Protein AF-A0A847YUR2-F1 (afdb_monomer_lite)

Sequence (105 aa):
MDIFVFLWPETLKERINFYLFGRPVIFRCNEFRVGSEIVECIDTTKDSCVAFPIWRVSQIVWPNGFREYLSGAINELKISQDDDDDGEDSVMRFPPESSNVLLYR

Foldseek 3Di:
DKKKWWFDDDDPVQVVCCVPPVDTDIDIAPDWDDDPFWIWGAHPVVRDIDIDGLNGTFKMADPVCPVVCVVVSVVVVVVVVPPPDDDDDPPDDDDDDPDSMDGGD

Secondary structure (DSSP, 8-state):
--EEEEE---SHHHHHHHHHH---EEEEESEEEE-SSEEEEEETTTTEEEEEEGGGEEEEE-HHHHHHHHHHHHHHHHHHHH--S-------PPPPS--SEEE--

pLDDT: mean 70.25, std 20.18, range [33.22, 93.62]

Structure (mmCIF, N/CA/C/O backbone):
data_AF-A0A847YUR2-F1
#
_entry.id   AF-A0A847YUR2-F1
#
loop_
_atom_site.group_PDB
_atom_site.id
_atom_site.type_symbol
_atom_site.label_atom_id
_atom_site.label_alt_id
_atom_site.label_comp_id
_atom_site.label_asym_id
_atom_site.label_entity_id
_atom_site.label_seq_id
_atom_site.pdbx_PDB_ins_code
_atom_site.Cartn_x
_atom_site.Cartn_y
_atom_site.Cartn_z
_atom_site.occupancy
_atom_site.B_iso_or_equiv
_atom_site.auth_seq_id
_atom_site.auth_comp_id
_atom_site.auth_asym_id
_atom_site.auth_atom_id
_atom_site.pdbx_PDB_model_num
ATOM 1 N N . MET A 1 1 ? -4.799 -4.056 15.660 1.00 67.00 1 MET A N 1
ATOM 2 C CA . MET A 1 1 ? -3.885 -5.016 14.996 1.00 67.00 1 MET A CA 1
ATOM 3 C C . MET A 1 1 ? -3.013 -4.226 14.028 1.00 67.00 1 MET A C 1
ATOM 5 O O . MET A 1 1 ? -3.420 -3.126 13.697 1.00 67.00 1 MET A O 1
ATOM 9 N N . ASP A 1 2 ? -1.832 -4.702 13.636 1.00 80.94 2 ASP A N 1
ATOM 10 C CA . ASP A 1 2 ? -0.960 -3.993 12.683 1.00 80.94 2 ASP A CA 1
ATOM 11 C C . ASP A 1 2 ? -0.885 -4.758 11.367 1.00 80.94 2 ASP A C 1
ATOM 13 O O . ASP A 1 2 ? -0.208 -5.775 11.279 1.00 80.94 2 ASP A O 1
ATOM 17 N N . ILE A 1 3 ? -1.608 -4.285 10.362 1.00 85.81 3 ILE A N 1
ATOM 18 C CA . ILE A 1 3 ? -1.649 -4.865 9.022 1.00 85.81 3 ILE A CA 1
ATOM 19 C C . ILE A 1 3 ? -0.759 -4.017 8.119 1.00 85.81 3 ILE A C 1
ATOM 21 O O . ILE A 1 3 ? -0.826 -2.786 8.148 1.00 85.81 3 ILE A O 1
ATOM 25 N N . PHE A 1 4 ? 0.082 -4.674 7.329 1.00 87.75 4 PHE A N 1
ATOM 26 C CA . PHE A 1 4 ? 1.017 -4.030 6.418 1.00 87.75 4 PHE A CA 1
ATOM 27 C C . PHE A 1 4 ? 0.595 -4.294 4.977 1.00 87.75 4 PHE A C 1
ATOM 29 O O . PHE A 1 4 ? 0.565 -5.437 4.534 1.00 87.75 4 PHE A O 1
ATOM 36 N N . VAL A 1 5 ? 0.278 -3.233 4.246 1.00 89.50 5 VAL A N 1
ATOM 37 C CA . VAL A 1 5 ? -0.052 -3.264 2.823 1.00 89.50 5 VAL A CA 1
ATOM 38 C C . VAL A 1 5 ? 1.191 -2.857 2.041 1.00 89.50 5 VAL A C 1
ATOM 40 O O . VAL A 1 5 ? 1.688 -1.739 2.177 1.00 89.50 5 VAL A O 1
ATOM 43 N N . PHE A 1 6 ? 1.705 -3.777 1.240 1.00 89.25 6 PHE A N 1
ATOM 44 C CA . PHE A 1 6 ? 2.818 -3.564 0.331 1.00 89.25 6 PHE A CA 1
ATOM 45 C C . PHE A 1 6 ? 2.285 -3.144 -1.032 1.00 89.25 6 PHE A C 1
ATOM 47 O O . PHE A 1 6 ? 1.346 -3.741 -1.563 1.00 89.25 6 PHE A O 1
ATOM 54 N N . LEU A 1 7 ? 2.892 -2.104 -1.593 1.00 89.75 7 LEU A N 1
ATOM 55 C CA . LEU A 1 7 ? 2.500 -1.529 -2.868 1.00 89.75 7 LEU A CA 1
ATOM 56 C C . LEU A 1 7 ? 3.654 -1.600 -3.864 1.00 89.75 7 LEU A C 1
ATOM 58 O O . LEU A 1 7 ? 4.818 -1.356 -3.519 1.00 89.75 7 LEU A O 1
ATOM 62 N N . TRP A 1 8 ? 3.304 -1.847 -5.123 1.00 85.94 8 TRP A N 1
ATOM 63 C CA . TRP A 1 8 ? 4.194 -1.621 -6.248 1.00 85.94 8 TRP A CA 1
ATOM 64 C C . TRP A 1 8 ? 4.552 -0.128 -6.357 1.00 85.94 8 TRP A C 1
ATOM 66 O O . TRP A 1 8 ? 3.709 0.745 -6.100 1.00 85.94 8 TRP A O 1
ATOM 76 N N . PRO A 1 9 ? 5.807 0.191 -6.722 1.00 86.25 9 PRO A N 1
ATOM 77 C CA . PRO A 1 9 ? 6.265 1.564 -6.830 1.00 86.25 9 PRO A CA 1
ATOM 78 C C . PRO A 1 9 ? 5.597 2.262 -8.021 1.00 86.25 9 PRO A C 1
ATOM 80 O O . PRO A 1 9 ? 5.699 1.819 -9.165 1.00 86.25 9 PRO A O 1
ATOM 83 N N . GLU A 1 10 ? 4.952 3.396 -7.770 1.00 87.44 10 GLU A N 1
ATOM 84 C CA . GLU A 1 10 ? 4.246 4.158 -8.800 1.00 87.44 10 GLU A CA 1
ATOM 85 C C . GLU A 1 10 ? 5.120 5.314 -9.289 1.00 87.44 10 GLU A C 1
ATOM 87 O O . GLU A 1 10 ? 5.365 5.464 -10.489 1.00 87.44 10 GLU A O 1
ATOM 92 N N . THR A 1 11 ? 5.664 6.082 -8.346 1.00 89.88 11 THR A N 1
ATOM 93 C CA . THR A 1 11 ? 6.479 7.265 -8.628 1.00 89.88 11 THR A CA 1
ATOM 94 C C . THR A 1 11 ? 7.923 6.905 -8.973 1.00 89.88 11 THR A C 1
ATOM 96 O O . THR A 1 11 ? 8.458 5.886 -8.536 1.00 89.88 11 THR A O 1
ATOM 99 N N . LEU A 1 12 ? 8.611 7.792 -9.701 1.00 87.69 12 LEU A N 1
ATOM 100 C CA . LEU A 1 12 ? 10.027 7.612 -10.044 1.00 87.69 12 LEU A CA 1
ATOM 101 C C . LEU A 1 12 ? 10.900 7.386 -8.799 1.00 87.69 12 LEU A C 1
ATOM 103 O O . LEU A 1 12 ? 11.777 6.529 -8.802 1.00 87.69 12 LEU A O 1
ATOM 107 N N . LYS A 1 13 ? 10.625 8.117 -7.712 1.00 88.62 13 LYS A N 1
ATOM 108 C CA . LYS A 1 13 ? 11.350 7.985 -6.443 1.00 88.62 13 LYS A CA 1
ATOM 109 C C . LYS A 1 13 ? 11.152 6.605 -5.814 1.00 88.62 13 LYS A C 1
ATOM 111 O O . LYS A 1 13 ? 12.116 6.008 -5.344 1.00 88.62 13 LYS A O 1
ATOM 116 N N . GLU A 1 14 ? 9.920 6.104 -5.800 1.00 87.00 14 GLU A N 1
ATOM 117 C CA . GLU A 1 14 ? 9.616 4.766 -5.286 1.00 87.00 14 GLU A CA 1
ATOM 118 C C . GLU A 1 14 ? 10.288 3.691 -6.139 1.00 87.00 14 GLU A C 1
ATOM 120 O O . GLU A 1 14 ? 10.885 2.775 -5.586 1.00 87.00 14 GLU A O 1
ATOM 125 N N . ARG A 1 15 ? 10.271 3.840 -7.469 1.00 84.25 15 ARG A N 1
ATOM 126 C CA . ARG A 1 15 ? 10.927 2.900 -8.389 1.00 84.25 15 ARG A CA 1
ATOM 127 C C . ARG A 1 15 ? 12.432 2.861 -8.159 1.00 84.25 15 ARG A C 1
ATOM 129 O O . ARG A 1 15 ? 12.987 1.783 -8.007 1.00 84.25 15 ARG A O 1
ATOM 136 N N . ILE A 1 16 ? 13.083 4.023 -8.067 1.00 84.38 16 ILE A N 1
ATOM 137 C CA . ILE A 1 16 ? 14.520 4.113 -7.766 1.00 84.38 16 ILE A CA 1
ATOM 138 C C . ILE A 1 16 ? 14.833 3.418 -6.436 1.00 84.38 16 ILE A C 1
ATOM 140 O O . ILE A 1 16 ? 15.755 2.610 -6.369 1.00 84.38 16 ILE A O 1
ATOM 144 N N . ASN A 1 17 ? 14.050 3.686 -5.387 1.00 80.69 17 ASN A N 1
ATOM 145 C CA . ASN A 1 17 ? 14.258 3.053 -4.084 1.00 80.69 17 ASN A CA 1
ATOM 146 C C . ASN A 1 17 ? 14.041 1.536 -4.121 1.00 80.69 17 ASN A C 1
ATOM 148 O O . ASN A 1 17 ? 14.764 0.798 -3.452 1.00 80.69 17 ASN A O 1
ATOM 152 N N . PHE A 1 18 ? 13.060 1.078 -4.894 1.00 82.50 18 PHE A N 1
ATOM 153 C CA . PHE A 1 18 ? 12.779 -0.336 -5.074 1.00 82.50 18 PHE A CA 1
ATOM 154 C C . PHE A 1 18 ? 13.928 -1.040 -5.804 1.00 82.50 18 PHE A C 1
ATOM 156 O O . PHE A 1 18 ? 14.451 -2.018 -5.285 1.00 82.50 18 PHE A O 1
ATOM 163 N N . TYR A 1 19 ? 14.391 -0.509 -6.938 1.00 79.50 19 TYR A N 1
ATOM 164 C CA . TYR A 1 19 ? 15.472 -1.125 -7.714 1.00 79.50 19 TYR A CA 1
ATOM 165 C C . TYR A 1 19 ? 16.831 -1.082 -7.011 1.00 79.50 19 TYR A C 1
ATOM 167 O O . TYR A 1 19 ? 17.584 -2.044 -7.091 1.00 79.50 19 TYR A O 1
ATOM 175 N N . LEU A 1 20 ? 17.159 0.015 -6.320 1.00 80.12 20 LEU A N 1
ATOM 176 C CA . LEU A 1 20 ? 18.468 0.156 -5.674 1.00 80.12 20 LEU A CA 1
ATOM 177 C C . LEU A 1 20 ? 18.557 -0.540 -4.314 1.00 80.12 20 LEU A C 1
ATOM 179 O O . LEU A 1 20 ? 19.647 -0.927 -3.903 1.00 80.12 20 LEU A O 1
ATOM 183 N N . PHE A 1 21 ? 17.444 -0.657 -3.586 1.00 82.25 21 PHE A N 1
ATOM 184 C CA . PHE A 1 21 ? 17.464 -1.119 -2.193 1.00 82.25 21 PHE A CA 1
ATOM 185 C C . PHE A 1 21 ? 16.486 -2.254 -1.894 1.00 82.25 21 PHE A C 1
ATOM 187 O O . PHE A 1 21 ? 16.380 -2.650 -0.733 1.00 82.25 21 PHE A O 1
ATOM 194 N N . GLY A 1 22 ? 15.732 -2.737 -2.885 1.00 75.06 22 GLY A N 1
ATOM 195 C CA . GLY A 1 22 ? 14.713 -3.765 -2.677 1.00 75.06 22 GLY A CA 1
ATOM 196 C C . GLY A 1 22 ? 13.577 -3.318 -1.759 1.00 75.06 22 GLY A C 1
ATOM 197 O O . GLY A 1 22 ? 12.968 -4.145 -1.087 1.00 75.06 22 GLY A O 1
ATOM 198 N N . ARG A 1 23 ? 13.336 -2.003 -1.632 1.00 75.44 23 ARG A N 1
ATOM 199 C CA . ARG A 1 23 ? 12.391 -1.451 -0.649 1.00 75.44 23 ARG A CA 1
ATOM 200 C C . ARG A 1 23 ? 11.018 -1.218 -1.278 1.00 75.44 23 ARG A C 1
ATOM 202 O O . ARG A 1 23 ? 10.871 -0.235 -2.009 1.00 75.44 23 ARG A O 1
ATOM 209 N N . PRO A 1 24 ? 10.009 -2.061 -0.993 1.00 79.25 24 PRO A N 1
ATOM 210 C CA . PRO A 1 24 ? 8.640 -1.790 -1.412 1.00 79.25 24 PRO A CA 1
ATOM 211 C C . PRO A 1 24 ? 8.069 -0.588 -0.654 1.00 79.25 24 PRO A C 1
ATOM 213 O O . PRO A 1 24 ? 8.567 -0.194 0.406 1.00 79.25 24 PRO A O 1
ATOM 216 N N . VAL A 1 25 ? 6.994 -0.013 -1.187 1.00 87.44 25 VAL A N 1
ATOM 217 C CA . VAL A 1 25 ? 6.215 0.987 -0.454 1.00 87.44 25 VAL A CA 1
ATOM 218 C C . VAL A 1 25 ? 5.337 0.243 0.544 1.00 87.44 25 VAL A C 1
ATOM 220 O O . VAL A 1 25 ? 4.602 -0.661 0.161 1.00 87.44 25 VAL A 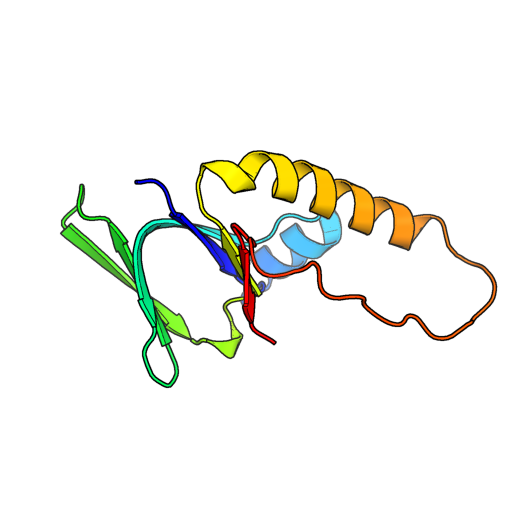O 1
ATOM 223 N N . ILE A 1 26 ? 5.435 0.602 1.823 1.00 89.56 26 ILE A N 1
ATOM 224 C CA . ILE A 1 26 ? 4.737 -0.088 2.912 1.00 89.56 26 ILE A CA 1
ATOM 225 C C . ILE A 1 26 ? 3.776 0.890 3.576 1.00 89.56 26 ILE A C 1
ATOM 227 O O . ILE A 1 26 ? 4.187 1.959 4.030 1.00 89.56 26 ILE A O 1
ATOM 231 N N . PHE A 1 27 ? 2.510 0.498 3.672 1.00 90.00 27 PHE A N 1
ATOM 232 C CA . PHE A 1 27 ? 1.476 1.211 4.406 1.00 90.00 27 PHE A CA 1
ATOM 233 C C . PHE A 1 27 ? 1.026 0.390 5.610 1.00 90.00 27 PHE A C 1
ATOM 235 O O . PHE A 1 27 ? 0.817 -0.812 5.496 1.00 90.00 27 PHE A O 1
ATOM 242 N N . ARG A 1 28 ? 0.880 1.026 6.775 1.00 89.88 28 ARG A N 1
ATOM 243 C CA . ARG A 1 28 ? 0.400 0.368 7.998 1.00 89.88 28 ARG A CA 1
ATOM 244 C C . ARG A 1 28 ? -1.024 0.825 8.291 1.00 89.88 28 ARG A C 1
ATOM 246 O O . ARG A 1 28 ? -1.261 2.027 8.362 1.00 89.88 28 ARG A O 1
ATOM 253 N N . CYS A 1 29 ? -1.928 -0.121 8.518 1.00 89.56 29 CYS A N 1
ATOM 254 C CA . CYS A 1 29 ? -3.285 0.130 9.004 1.00 89.56 29 CYS A CA 1
ATOM 255 C C . CYS A 1 29 ? -3.672 -0.841 10.115 1.00 89.56 29 CYS A C 1
ATOM 257 O O . CYS A 1 29 ? -2.979 -1.822 10.394 1.00 89.56 29 CYS A O 1
ATOM 259 N N . ASN A 1 30 ? -4.795 -0.547 10.765 1.00 90.00 30 ASN A N 1
ATOM 260 C CA . ASN A 1 30 ? -5.382 -1.427 11.761 1.00 90.00 30 ASN A CA 1
ATOM 261 C C . ASN A 1 30 ? -6.328 -2.454 11.155 1.00 90.00 30 ASN A C 1
ATOM 263 O O . ASN A 1 30 ? -6.409 -3.577 11.653 1.00 90.00 30 ASN A O 1
ATOM 267 N N . GLU A 1 31 ? -7.003 -2.053 10.083 1.00 88.19 31 GLU A N 1
ATOM 268 C CA . GLU A 1 31 ? -7.984 -2.840 9.354 1.00 88.19 31 GLU A CA 1
ATOM 269 C C . GLU A 1 31 ? -7.817 -2.598 7.853 1.00 88.19 31 GLU A C 1
ATOM 271 O O . GLU A 1 31 ? -7.321 -1.549 7.436 1.00 88.19 31 GLU A O 1
ATOM 276 N N . PHE A 1 32 ? -8.252 -3.558 7.039 1.00 87.94 32 PHE A N 1
ATOM 277 C CA . PHE A 1 32 ? -8.398 -3.350 5.605 1.00 87.94 32 PHE A CA 1
ATOM 278 C C . PHE A 1 32 ? -9.755 -3.845 5.117 1.00 87.94 32 PHE A C 1
ATOM 280 O O . PHE A 1 32 ? -10.352 -4.746 5.710 1.00 87.94 32 PHE A O 1
ATOM 287 N N . ARG A 1 33 ? -10.233 -3.263 4.020 1.00 85.56 33 ARG A N 1
ATOM 288 C CA . ARG A 1 33 ? -11.410 -3.732 3.287 1.00 85.56 33 ARG A CA 1
ATOM 289 C C . ARG A 1 33 ? -11.039 -3.912 1.830 1.00 85.56 33 ARG A C 1
ATOM 291 O O . ARG A 1 33 ? -10.331 -3.089 1.262 1.00 85.56 33 ARG A O 1
ATOM 298 N N . VAL A 1 34 ? -11.514 -4.994 1.232 1.00 85.62 34 VAL A N 1
ATOM 299 C CA . VAL A 1 34 ? -11.293 -5.280 -0.187 1.00 85.62 34 VAL A CA 1
ATOM 300 C C . VAL A 1 34 ? -12.592 -4.985 -0.919 1.00 85.62 34 VAL A C 1
ATOM 302 O O . VAL A 1 34 ? -13.605 -5.640 -0.681 1.00 85.62 34 VAL A O 1
ATOM 305 N N . GLY A 1 35 ? -12.566 -3.956 -1.760 1.00 78.00 35 GLY A N 1
ATOM 306 C CA . GLY A 1 35 ? -13.607 -3.670 -2.741 1.00 78.00 35 GLY A CA 1
ATOM 307 C C . GLY A 1 35 ? -13.349 -4.413 -4.054 1.00 78.00 35 GLY A C 1
ATOM 308 O O . GLY A 1 35 ? -12.428 -5.217 -4.157 1.00 78.00 35 GLY A O 1
ATOM 309 N N . SER A 1 36 ? -14.142 -4.130 -5.087 1.00 81.88 36 SER A N 1
ATOM 310 C CA . SER A 1 36 ? -13.974 -4.762 -6.407 1.00 81.88 36 SER A CA 1
ATOM 311 C C . SER A 1 36 ? -12.687 -4.344 -7.126 1.00 81.88 36 SER A C 1
ATOM 313 O O . SER A 1 36 ? -12.120 -5.138 -7.866 1.00 81.88 36 SER A O 1
ATOM 315 N N . GLU A 1 37 ? -12.230 -3.107 -6.915 1.00 87.25 37 GLU A N 1
ATOM 316 C CA . GLU A 1 37 ? -11.066 -2.528 -7.611 1.00 87.25 37 GLU A CA 1
ATOM 317 C C . GLU A 1 37 ? -10.055 -1.878 -6.662 1.00 87.25 37 GLU A C 1
ATOM 319 O O . GLU A 1 37 ? -8.997 -1.416 -7.093 1.00 87.25 37 GLU A O 1
ATOM 324 N N . ILE A 1 38 ? -10.370 -1.830 -5.368 1.00 90.56 38 ILE A N 1
ATOM 325 C CA . ILE A 1 38 ? -9.584 -1.115 -4.366 1.00 90.56 38 ILE A CA 1
ATOM 326 C C . ILE A 1 38 ? -9.377 -1.949 -3.106 1.00 90.56 38 ILE A C 1
ATOM 328 O O . ILE A 1 38 ? -10.203 -2.784 -2.742 1.00 90.56 38 ILE A O 1
ATOM 332 N N . VAL A 1 39 ? -8.287 -1.660 -2.411 1.00 88.69 39 VAL A N 1
ATOM 333 C CA . VAL A 1 39 ? -8.038 -2.053 -1.030 1.00 88.69 39 VAL A CA 1
ATOM 334 C C . VAL A 1 39 ? -8.029 -0.785 -0.189 1.00 88.69 39 VAL A C 1
ATOM 336 O O . VAL A 1 39 ? -7.212 0.109 -0.401 1.00 88.69 39 VAL A O 1
ATOM 339 N N . GLU A 1 40 ? -8.936 -0.704 0.771 1.00 91.25 40 GLU A N 1
ATOM 340 C CA . GLU A 1 40 ? -8.985 0.364 1.763 1.00 91.25 40 GLU A CA 1
ATOM 341 C C . GLU A 1 40 ? -8.156 -0.049 2.975 1.00 91.25 40 GLU A C 1
ATOM 343 O O . GLU A 1 40 ? -8.350 -1.131 3.516 1.00 91.25 40 GLU A O 1
ATOM 348 N N . CYS A 1 41 ? -7.243 0.811 3.406 1.00 91.06 41 CYS A N 1
ATOM 349 C CA . CYS A 1 41 ? -6.387 0.636 4.571 1.00 91.06 41 CYS A CA 1
ATOM 350 C C . CYS A 1 41 ? -6.816 1.674 5.615 1.00 91.06 41 CYS A C 1
ATOM 352 O O . CYS A 1 41 ? -6.698 2.881 5.393 1.00 91.06 41 CYS A O 1
ATOM 354 N N . ILE A 1 42 ? -7.369 1.196 6.730 1.00 91.12 42 ILE A N 1
ATOM 355 C CA . ILE A 1 42 ? -8.037 2.005 7.754 1.00 91.12 42 ILE A CA 1
ATOM 356 C C . ILE A 1 42 ? -7.154 2.050 9.006 1.00 91.12 42 ILE A C 1
ATOM 358 O O . ILE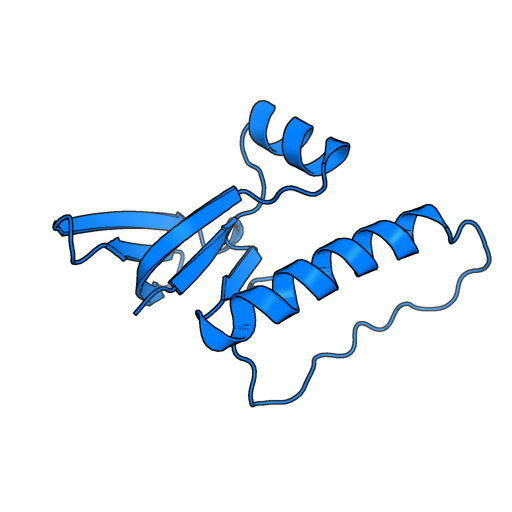 A 1 42 ? -6.885 1.025 9.639 1.00 91.12 42 ILE A O 1
ATOM 362 N N . ASP A 1 43 ? -6.697 3.243 9.373 1.00 89.50 43 ASP A N 1
ATOM 363 C CA . ASP A 1 43 ? -6.033 3.524 10.648 1.00 89.50 43 ASP A CA 1
ATOM 364 C C . ASP A 1 43 ? -7.096 4.027 11.634 1.00 89.50 43 ASP A C 1
ATOM 366 O O . ASP A 1 43 ? -7.498 5.194 11.606 1.00 89.50 43 ASP A O 1
ATOM 370 N N . THR A 1 44 ? -7.566 3.126 12.498 1.00 84.88 44 THR A N 1
ATOM 371 C CA . THR A 1 44 ? -8.603 3.412 13.499 1.00 84.88 44 THR A CA 1
ATOM 372 C C . THR A 1 44 ? -8.075 4.262 14.649 1.00 84.88 44 THR A C 1
ATOM 374 O O . THR A 1 44 ? -8.860 4.859 15.379 1.00 84.88 44 THR A O 1
ATOM 377 N N . THR A 1 45 ? -6.750 4.365 14.805 1.00 85.38 45 THR A N 1
ATOM 378 C CA . THR A 1 45 ? -6.138 5.218 15.833 1.00 85.38 45 THR A CA 1
ATOM 379 C C . THR A 1 45 ? -6.122 6.688 15.436 1.00 85.38 45 THR A C 1
ATOM 381 O O . THR A 1 45 ? -6.157 7.557 16.306 1.00 85.38 45 THR A O 1
ATOM 384 N N . LYS A 1 46 ? -6.085 6.970 14.130 1.00 86.00 46 LYS A N 1
ATOM 385 C CA . LYS A 1 46 ? -6.081 8.331 13.574 1.00 86.00 46 LYS A CA 1
ATOM 386 C C . LYS A 1 46 ? -7.381 8.717 12.879 1.00 86.00 46 LYS A C 1
ATOM 388 O O . LYS A 1 46 ? -7.441 9.812 12.330 1.00 86.00 46 LYS A O 1
ATOM 393 N N . ASP A 1 47 ? -8.369 7.824 12.881 1.00 85.88 47 ASP A N 1
ATOM 394 C CA . ASP A 1 47 ? -9.626 7.974 12.144 1.00 85.88 47 ASP A CA 1
ATOM 395 C C . ASP A 1 47 ? -9.383 8.359 10.674 1.00 85.88 47 ASP A C 1
ATOM 397 O O . ASP A 1 47 ? -9.911 9.333 10.142 1.00 85.88 47 ASP A O 1
ATOM 401 N N . SER A 1 48 ? -8.478 7.621 10.022 1.00 88.38 48 SER A N 1
ATOM 402 C CA . SER A 1 48 ? -8.064 7.899 8.646 1.00 88.38 48 SER A CA 1
ATOM 403 C C . SER A 1 48 ? -8.162 6.656 7.773 1.00 88.38 48 SER A C 1
ATOM 405 O O . SER A 1 48 ? -7.926 5.537 8.229 1.00 88.38 48 SER A O 1
ATOM 407 N N . CYS A 1 49 ? -8.499 6.857 6.502 1.00 90.94 49 CYS A N 1
ATOM 408 C CA . CYS A 1 49 ? -8.624 5.795 5.513 1.00 90.94 49 CYS A CA 1
ATOM 409 C C . CYS A 1 49 ? -7.890 6.197 4.237 1.00 90.94 49 CYS A C 1
ATOM 411 O O . CYS A 1 49 ? -8.046 7.318 3.748 1.00 90.94 49 CYS A O 1
ATOM 413 N N . VAL A 1 50 ? -7.104 5.272 3.693 1.00 93.62 50 VAL A N 1
ATOM 414 C CA . VAL A 1 50 ? -6.426 5.431 2.405 1.00 93.62 50 VAL A CA 1
ATOM 415 C C . VAL A 1 50 ? -6.805 4.263 1.511 1.00 93.62 50 VAL A C 1
ATOM 417 O O . VAL A 1 50 ? -6.688 3.110 1.916 1.00 93.62 50 VAL A O 1
ATOM 420 N N . ALA A 1 51 ? -7.261 4.561 0.299 1.00 93.31 51 ALA A N 1
ATOM 421 C CA . ALA A 1 51 ? -7.608 3.556 -0.694 1.00 93.31 51 ALA A CA 1
ATOM 422 C C . ALA A 1 51 ? -6.481 3.405 -1.719 1.00 93.31 51 ALA A C 1
ATOM 424 O O . ALA A 1 51 ? -5.970 4.394 -2.249 1.00 93.31 51 ALA A O 1
ATOM 425 N N . PHE A 1 52 ? -6.130 2.160 -2.019 1.00 92.25 52 PHE A N 1
ATOM 426 C CA . PHE A 1 52 ? -5.172 1.796 -3.053 1.00 92.25 52 PHE A CA 1
ATOM 427 C C . PHE A 1 52 ? -5.876 0.986 -4.137 1.00 92.25 52 PHE A C 1
ATOM 429 O O . PHE A 1 52 ? -6.662 0.102 -3.803 1.00 92.25 52 PHE A O 1
ATOM 436 N N . PRO A 1 53 ? -5.597 1.221 -5.426 1.00 90.75 53 PRO A N 1
ATOM 437 C CA . PRO A 1 53 ? -6.057 0.324 -6.476 1.00 90.75 53 PRO A CA 1
ATOM 438 C C . PRO A 1 53 ? -5.496 -1.088 -6.270 1.00 90.75 53 PRO A C 1
ATOM 440 O O . PRO A 1 53 ? -4.318 -1.228 -5.942 1.00 90.75 53 PRO A O 1
ATOM 443 N N . ILE A 1 54 ? -6.299 -2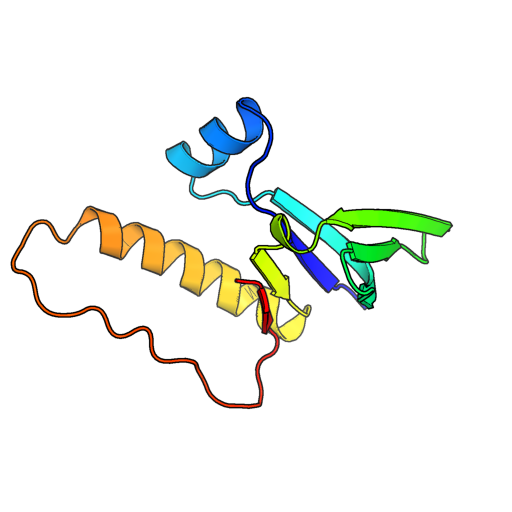.130 -6.509 1.00 86.69 54 ILE A N 1
ATOM 444 C CA . ILE A 1 54 ? -5.881 -3.532 -6.328 1.00 86.69 54 ILE A CA 1
ATOM 445 C C . ILE A 1 54 ? -4.621 -3.856 -7.137 1.00 86.69 54 ILE A C 1
ATOM 447 O O . ILE A 1 54 ? -3.706 -4.463 -6.597 1.00 86.69 54 ILE A O 1
ATOM 451 N N . TRP A 1 55 ? -4.524 -3.380 -8.383 1.00 84.00 55 TRP A N 1
ATOM 452 C CA . TRP A 1 55 ? -3.350 -3.601 -9.243 1.00 84.00 55 TRP A CA 1
ATOM 453 C C . TRP A 1 55 ? -2.053 -3.003 -8.675 1.00 84.00 55 TRP A C 1
ATOM 455 O O . TRP A 1 55 ? -0.958 -3.392 -9.076 1.00 84.00 55 TRP A O 1
ATOM 465 N N . ARG A 1 56 ? -2.158 -2.034 -7.757 1.00 87.12 56 ARG A N 1
ATOM 466 C CA . ARG A 1 56 ? -1.006 -1.423 -7.087 1.00 87.12 56 ARG A CA 1
ATOM 467 C C . ARG A 1 56 ? -0.622 -2.183 -5.821 1.00 87.12 56 ARG A C 1
ATOM 469 O O . ARG A 1 56 ? 0.518 -2.067 -5.381 1.00 87.12 56 ARG A O 1
ATOM 476 N N . VAL A 1 57 ? -1.533 -2.943 -5.224 1.00 86.69 57 VAL A N 1
ATOM 477 C CA . VAL A 1 57 ? -1.229 -3.769 -4.056 1.00 86.69 57 VAL A CA 1
ATOM 478 C C . VAL A 1 57 ? -0.442 -4.979 -4.532 1.00 86.69 57 VAL A C 1
ATOM 480 O O . VAL A 1 57 ? -0.905 -5.716 -5.389 1.00 86.69 57 VAL A O 1
ATOM 483 N N . SER A 1 58 ? 0.759 -5.182 -3.998 1.00 84.06 58 SER A N 1
ATOM 484 C CA . SER A 1 58 ? 1.518 -6.409 -4.251 1.00 84.06 58 SER A CA 1
ATOM 485 C C . SER A 1 58 ? 1.170 -7.473 -3.216 1.00 84.06 58 SER A C 1
ATOM 487 O O . SER A 1 58 ? 1.005 -8.650 -3.542 1.00 84.06 58 SER A O 1
ATOM 489 N N . GLN A 1 59 ? 1.027 -7.059 -1.953 1.00 83.44 59 GLN A N 1
ATOM 490 C CA . GLN A 1 59 ? 0.801 -7.983 -0.852 1.00 83.44 59 GLN A 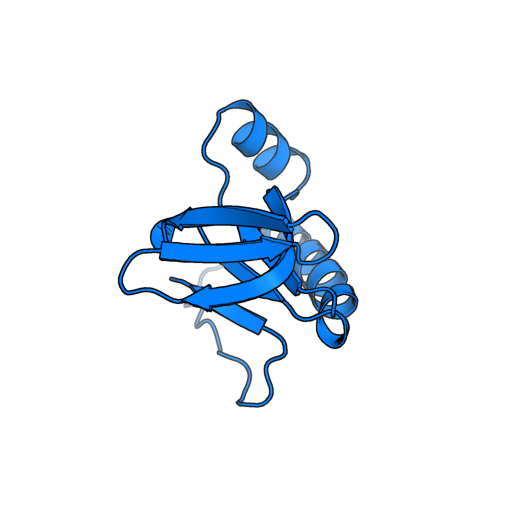CA 1
ATOM 491 C C . GLN A 1 59 ? 0.169 -7.308 0.372 1.00 83.44 59 GLN A C 1
ATOM 493 O O . GLN A 1 59 ? 0.414 -6.135 0.637 1.00 83.44 59 GLN A O 1
ATOM 498 N N . ILE A 1 60 ? -0.593 -8.058 1.169 1.00 84.81 60 ILE A N 1
ATOM 499 C CA . ILE A 1 60 ? -1.060 -7.646 2.502 1.00 84.81 60 ILE A CA 1
ATOM 500 C C . ILE A 1 60 ? -0.569 -8.666 3.528 1.00 84.81 60 ILE A C 1
ATOM 502 O O . ILE A 1 60 ? -0.777 -9.865 3.352 1.00 84.81 60 ILE A O 1
ATOM 506 N N . VAL A 1 61 ? 0.080 -8.197 4.594 1.00 83.56 61 VAL A N 1
ATOM 507 C CA . VAL A 1 61 ? 0.754 -9.033 5.596 1.00 83.56 61 VAL A CA 1
ATOM 508 C C . VAL A 1 61 ? 0.280 -8.678 7.001 1.00 83.56 61 VAL A C 1
ATOM 510 O O . VAL A 1 61 ? 0.253 -7.511 7.396 1.00 83.56 61 VAL A O 1
ATOM 513 N N . TRP A 1 62 ? -0.061 -9.697 7.785 1.00 79.38 62 TRP A N 1
ATOM 514 C CA . TRP A 1 62 ? -0.415 -9.550 9.200 1.00 79.38 62 TRP A CA 1
ATOM 515 C C . TRP A 1 62 ? 0.842 -9.491 10.082 1.00 79.38 62 TRP A C 1
ATOM 517 O O . TRP A 1 62 ? 1.898 -9.988 9.684 1.00 79.38 62 TRP A O 1
ATOM 527 N N . PRO A 1 63 ? 0.768 -8.945 11.312 1.00 69.75 63 PRO A N 1
ATOM 528 C CA . PRO A 1 63 ? 1.965 -8.673 12.108 1.00 69.75 63 PRO A CA 1
ATOM 529 C C . PRO A 1 63 ? 2.747 -9.945 12.455 1.00 69.75 63 PRO A C 1
ATOM 531 O O . PRO A 1 63 ? 3.972 -9.906 12.549 1.00 69.75 63 PRO A O 1
ATOM 534 N N . ASN A 1 64 ? 2.057 -11.084 12.562 1.00 66.31 64 ASN A N 1
ATOM 535 C CA . ASN A 1 64 ? 2.684 -12.381 12.808 1.00 66.31 64 ASN A CA 1
ATOM 536 C C . ASN A 1 64 ? 3.502 -12.894 11.605 1.00 66.31 64 ASN A C 1
ATOM 538 O O . ASN A 1 64 ? 4.451 -13.635 11.818 1.00 66.31 64 ASN A O 1
ATOM 542 N N . GLY A 1 65 ? 3.193 -12.469 10.371 1.00 57.91 65 GLY A N 1
ATOM 543 C CA . GLY A 1 65 ? 3.930 -12.828 9.147 1.00 57.91 65 GLY A CA 1
ATOM 544 C C . GLY A 1 65 ? 4.944 -11.774 8.675 1.00 57.91 65 GLY A C 1
ATOM 545 O O . GLY A 1 65 ? 5.699 -12.010 7.734 1.00 57.91 65 GLY A O 1
ATOM 546 N N . PHE A 1 66 ? 4.998 -10.603 9.321 1.00 58.16 66 PHE A N 1
ATOM 547 C CA . PHE A 1 66 ? 5.801 -9.464 8.857 1.00 58.16 66 PHE A CA 1
ATOM 548 C C . PHE A 1 66 ? 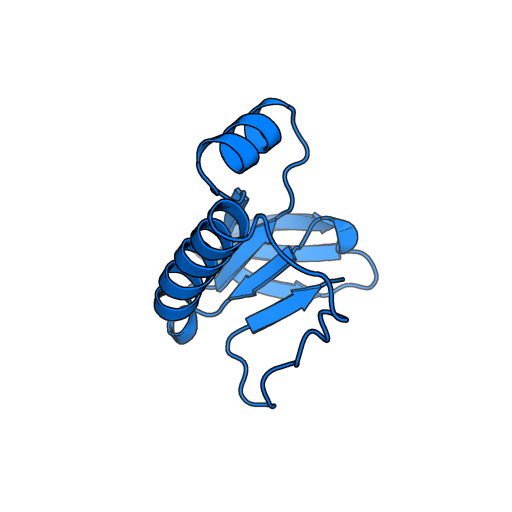7.317 -9.712 8.917 1.00 58.16 66 PHE A C 1
ATOM 550 O O . PHE A 1 66 ? 8.046 -9.337 7.998 1.00 58.16 66 PHE A O 1
ATOM 557 N N . ARG A 1 67 ? 7.811 -10.366 9.982 1.00 57.12 67 ARG A N 1
ATOM 558 C CA . ARG A 1 67 ? 9.244 -10.702 10.108 1.00 57.12 67 ARG A CA 1
ATOM 559 C C . ARG A 1 67 ? 9.680 -11.742 9.081 1.00 57.12 67 ARG A C 1
ATOM 561 O O . ARG A 1 67 ? 10.758 -11.594 8.517 1.00 57.12 67 ARG A O 1
ATOM 568 N N . GLU A 1 68 ? 8.848 -12.751 8.845 1.00 56.47 68 GLU A N 1
ATOM 569 C CA . GLU A 1 68 ? 9.120 -13.842 7.905 1.00 56.47 68 GLU A CA 1
ATOM 570 C C . GLU A 1 68 ? 9.162 -13.323 6.463 1.00 56.47 68 GLU A C 1
ATOM 572 O O . GLU A 1 68 ? 10.090 -13.650 5.720 1.00 56.47 68 GLU A O 1
ATOM 577 N N . TYR A 1 69 ? 8.244 -12.419 6.100 1.00 54.31 69 TYR A N 1
ATOM 578 C CA . TYR A 1 69 ? 8.253 -11.773 4.789 1.00 54.31 69 TYR A CA 1
ATOM 579 C C . TYR A 1 69 ? 9.477 -10.879 4.573 1.00 54.31 69 TYR A C 1
ATOM 581 O O . TYR A 1 69 ? 10.135 -10.992 3.543 1.00 54.31 69 TYR A O 1
ATOM 589 N N . LEU A 1 70 ? 9.844 -10.032 5.544 1.00 56.62 70 LEU A N 1
ATOM 590 C CA . LEU A 1 70 ? 11.055 -9.213 5.417 1.00 56.62 70 LEU A CA 1
ATOM 591 C C . LEU A 1 70 ? 12.314 -10.075 5.241 1.00 56.62 70 LEU A C 1
ATOM 593 O O . LEU A 1 70 ? 13.187 -9.706 4.464 1.00 56.62 70 LEU A O 1
ATOM 597 N N . SER A 1 71 ? 12.412 -11.228 5.913 1.00 55.91 71 SER A N 1
ATOM 598 C CA . SER A 1 71 ? 13.536 -12.150 5.708 1.00 55.91 71 SER A CA 1
ATOM 599 C C . SER A 1 71 ? 13.490 -12.893 4.367 1.00 55.91 71 SER A C 1
ATOM 601 O O . SER A 1 71 ? 14.543 -13.108 3.773 1.00 55.91 71 SER A O 1
ATOM 603 N N . GLY A 1 72 ? 12.301 -13.261 3.877 1.00 53.56 72 GLY A N 1
ATOM 604 C CA . GLY A 1 72 ? 12.118 -13.958 2.599 1.00 53.56 72 GLY A CA 1
ATOM 605 C C . GLY A 1 72 ? 12.347 -13.053 1.387 1.00 53.56 72 GLY A C 1
ATOM 606 O O . GLY A 1 72 ? 13.140 -13.392 0.516 1.00 53.56 72 GLY A O 1
ATOM 607 N N . ALA A 1 73 ? 11.754 -11.856 1.379 1.00 51.06 73 ALA A N 1
ATOM 608 C CA . ALA A 1 73 ? 11.880 -10.890 0.285 1.00 51.06 73 A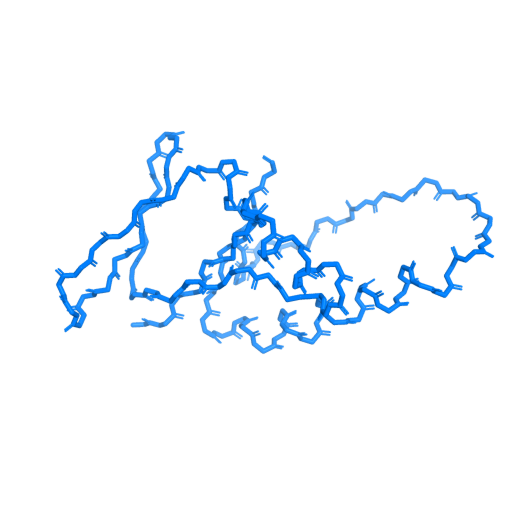LA A CA 1
ATOM 609 C C . ALA A 1 73 ? 13.322 -10.375 0.105 1.00 51.06 73 ALA A C 1
ATOM 611 O O . ALA A 1 73 ? 13.760 -10.127 -1.016 1.00 51.06 73 ALA A O 1
ATOM 612 N N . ILE A 1 74 ? 14.093 -10.254 1.195 1.00 49.44 74 ILE A N 1
ATOM 613 C CA . ILE A 1 74 ? 15.523 -9.903 1.129 1.00 49.44 74 ILE A CA 1
ATOM 614 C C . ILE A 1 74 ? 16.360 -11.054 0.542 1.00 49.44 74 ILE A C 1
ATOM 616 O O . ILE A 1 74 ? 17.372 -10.792 -0.108 1.00 49.44 74 ILE A O 1
ATOM 620 N N . ASN A 1 75 ? 15.962 -12.313 0.750 1.00 41.62 75 ASN A N 1
ATOM 621 C CA . ASN A 1 75 ? 16.673 -13.471 0.205 1.00 41.62 75 ASN A CA 1
ATOM 622 C C . ASN A 1 75 ? 16.328 -13.741 -1.265 1.00 41.62 75 ASN A C 1
ATOM 624 O O . ASN A 1 75 ? 17.237 -14.043 -2.030 1.00 41.62 75 ASN A O 1
ATOM 628 N N . GLU A 1 76 ? 15.073 -13.574 -1.691 1.00 44.69 76 GLU A N 1
ATOM 629 C CA . GLU A 1 76 ? 14.698 -13.734 -3.108 1.00 44.69 76 GLU A CA 1
ATOM 630 C C . GLU A 1 76 ? 15.384 -12.692 -4.008 1.00 44.69 76 GLU A C 1
ATOM 632 O O . GLU A 1 76 ? 15.826 -13.020 -5.106 1.00 44.69 76 GLU A O 1
ATOM 637 N N . LEU A 1 77 ? 15.589 -11.466 -3.510 1.00 40.78 77 LEU A N 1
ATOM 638 C CA . LEU A 1 77 ? 16.361 -10.436 -4.218 1.00 40.78 77 LEU A CA 1
ATOM 639 C C . LEU A 1 77 ? 17.859 -10.762 -4.338 1.00 40.78 77 LEU A C 1
ATOM 641 O O . LEU A 1 77 ? 18.490 -10.338 -5.303 1.00 40.78 77 LEU A O 1
ATOM 645 N N . LYS A 1 78 ? 18.434 -11.510 -3.386 1.00 33.84 78 LYS A N 1
ATOM 646 C CA . LYS A 1 78 ? 19.831 -11.968 -3.472 1.00 33.84 78 LYS A CA 1
ATOM 647 C C . LYS A 1 78 ? 19.998 -13.109 -4.468 1.00 33.84 78 LYS A C 1
ATOM 649 O O . LYS A 1 78 ? 20.943 -13.085 -5.239 1.00 33.84 78 LYS A O 1
ATOM 654 N N . ILE A 1 79 ? 19.060 -14.055 -4.488 1.00 39.72 79 ILE A N 1
ATOM 655 C CA . ILE A 1 79 ? 19.105 -15.200 -5.409 1.00 39.72 79 ILE A CA 1
ATOM 656 C C . ILE A 1 79 ? 19.017 -14.713 -6.867 1.00 39.72 79 ILE A C 1
ATOM 658 O O . ILE A 1 79 ? 19.787 -15.152 -7.708 1.00 39.72 79 ILE A O 1
ATOM 662 N N . SER A 1 80 ? 18.206 -13.686 -7.154 1.00 39.41 80 SER A N 1
ATOM 663 C CA . SER A 1 80 ? 18.128 -13.099 -8.506 1.00 39.41 80 SER A CA 1
ATOM 664 C C . SER A 1 80 ? 19.367 -12.314 -8.975 1.00 39.41 80 SER A C 1
ATOM 666 O O . SER A 1 80 ? 19.383 -11.855 -10.114 1.00 39.41 80 SER A O 1
ATOM 668 N N . GLN A 1 81 ? 20.367 -12.096 -8.112 1.00 41.12 81 GLN A N 1
ATOM 669 C CA . GLN A 1 81 ? 21.633 -11.447 -8.483 1.00 41.12 81 GLN A CA 1
ATOM 670 C C . GLN A 1 81 ? 22.792 -12.432 -8.671 1.00 41.12 81 GLN A C 1
ATOM 672 O O . GLN A 1 81 ? 23.805 -12.025 -9.236 1.00 41.12 81 GLN A O 1
ATOM 677 N N . ASP A 1 82 ? 22.642 -13.686 -8.233 1.00 40.16 82 ASP A N 1
ATOM 678 C CA . ASP A 1 82 ? 23.705 -14.697 -8.292 1.00 40.16 82 ASP A CA 1
ATOM 679 C C . ASP A 1 82 ? 23.478 -15.762 -9.390 1.00 40.16 82 ASP A C 1
ATOM 681 O O . ASP A 1 82 ? 24.419 -16.477 -9.726 1.00 40.16 82 ASP A O 1
ATOM 685 N N . ASP A 1 83 ? 22.290 -15.828 -10.005 1.00 42.84 83 ASP A N 1
ATOM 686 C CA . ASP A 1 83 ? 21.957 -16.821 -11.040 1.00 42.84 83 ASP A CA 1
ATOM 687 C C . ASP A 1 83 ? 22.011 -16.227 -12.467 1.00 42.84 83 ASP A C 1
ATOM 689 O O . ASP A 1 83 ? 21.002 -16.110 -13.164 1.00 42.84 83 ASP A O 1
ATOM 693 N N . ASP A 1 84 ? 23.216 -15.863 -12.916 1.00 48.50 84 ASP A N 1
ATOM 694 C CA . ASP A 1 84 ? 23.586 -15.971 -14.335 1.00 48.50 84 ASP A CA 1
ATOM 695 C C . ASP A 1 84 ? 24.012 -17.433 -14.594 1.00 48.50 84 ASP A C 1
ATOM 697 O O . ASP A 1 84 ? 25.205 -17.700 -14.699 1.00 48.50 84 ASP A O 1
ATOM 701 N N . ASP A 1 85 ? 23.080 -18.393 -14.645 1.00 47.97 85 ASP A N 1
ATOM 702 C CA . ASP A 1 85 ? 23.256 -19.590 -15.487 1.00 47.97 85 ASP A CA 1
ATOM 703 C C . ASP A 1 85 ? 21.994 -20.459 -15.603 1.00 47.97 85 ASP A C 1
ATOM 705 O O . ASP A 1 85 ? 21.276 -20.706 -14.638 1.00 47.97 85 ASP A O 1
ATOM 709 N N . ASP A 1 86 ? 21.813 -20.956 -16.825 1.00 46.28 86 ASP A N 1
ATOM 710 C CA . ASP A 1 86 ? 21.060 -22.142 -17.234 1.00 46.28 86 ASP A CA 1
ATOM 711 C C . ASP A 1 86 ? 19.558 -22.221 -16.926 1.00 46.28 86 ASP A C 1
ATOM 713 O O . ASP A 1 86 ? 19.085 -22.638 -15.870 1.00 46.28 86 ASP A O 1
ATOM 717 N N . GLY A 1 87 ? 18.781 -21.893 -17.961 1.00 48.31 87 GLY A N 1
ATOM 718 C CA . GLY A 1 87 ? 17.333 -21.974 -17.944 1.00 48.31 87 GLY A CA 1
ATOM 719 C C . GLY A 1 87 ? 16.789 -23.358 -17.604 1.00 48.31 87 GLY A C 1
ATOM 720 O O . GLY A 1 87 ? 17.133 -24.340 -18.242 1.00 48.31 87 GLY A O 1
ATOM 721 N N . GLU A 1 88 ? 15.817 -23.384 -16.700 1.00 39.66 88 GLU A N 1
ATOM 722 C CA . GLU A 1 88 ? 14.611 -24.192 -16.824 1.00 39.66 88 GLU A CA 1
ATOM 723 C C . GLU A 1 88 ? 13.466 -23.525 -16.045 1.00 39.66 88 GLU A C 1
ATOM 725 O O . GLU A 1 88 ? 13.651 -22.800 -15.068 1.00 39.66 88 GLU A O 1
ATOM 730 N N . ASP A 1 89 ? 12.271 -23.750 -16.576 1.00 41.50 89 ASP A N 1
ATOM 731 C CA . ASP A 1 89 ? 10.945 -23.285 -16.178 1.00 41.50 89 ASP A CA 1
ATOM 732 C C . ASP A 1 89 ? 10.783 -22.962 -14.672 1.00 41.50 89 ASP A C 1
ATOM 734 O O . ASP A 1 89 ? 10.641 -23.845 -13.819 1.00 41.50 89 ASP A O 1
ATOM 738 N N . SER A 1 90 ? 10.764 -21.672 -14.316 1.00 40.34 90 SER A N 1
ATOM 739 C CA . SER A 1 90 ? 10.535 -21.228 -12.935 1.00 40.34 90 SER A CA 1
ATOM 740 C C . SER A 1 90 ? 9.049 -21.332 -12.573 1.00 40.34 90 SER A C 1
ATOM 742 O O . SER A 1 90 ? 8.292 -20.360 -12.600 1.00 40.34 90 SER A O 1
ATOM 744 N N . VAL A 1 91 ? 8.609 -22.538 -12.215 1.00 37.41 91 VAL A N 1
ATOM 745 C CA . VAL A 1 91 ? 7.283 -22.771 -11.632 1.00 37.41 91 VAL A CA 1
ATOM 746 C C . VAL A 1 91 ? 7.239 -22.160 -10.226 1.00 37.41 91 VAL A C 1
ATOM 748 O O . VAL A 1 91 ? 7.731 -22.750 -9.263 1.00 37.41 91 VAL A O 1
ATOM 751 N N . MET A 1 92 ? 6.603 -20.991 -10.081 1.00 39.41 92 MET A N 1
ATOM 752 C CA . MET A 1 92 ? 6.252 -20.434 -8.767 1.00 39.41 92 MET A CA 1
ATOM 753 C C . MET A 1 92 ? 5.270 -21.375 -8.056 1.00 39.41 92 MET A C 1
ATOM 755 O O . MET A 1 92 ? 4.107 -21.505 -8.446 1.00 39.41 92 MET A O 1
ATOM 759 N N . ARG A 1 93 ? 5.737 -22.039 -6.995 1.00 33.75 93 ARG A N 1
ATOM 760 C CA . ARG A 1 93 ? 4.891 -22.826 -6.090 1.00 33.75 93 ARG A CA 1
ATOM 761 C C . ARG A 1 93 ? 4.252 -21.901 -5.057 1.00 33.75 93 ARG A C 1
ATOM 763 O O . ARG A 1 93 ? 4.951 -21.270 -4.271 1.00 33.75 93 ARG A O 1
ATOM 770 N N . PHE A 1 94 ? 2.923 -21.858 -5.037 1.00 36.16 94 PHE A N 1
ATOM 771 C CA . PHE A 1 94 ? 2.156 -21.200 -3.979 1.00 36.16 94 PHE A CA 1
ATOM 772 C C . PHE A 1 94 ? 2.298 -21.976 -2.655 1.00 36.16 94 PHE A C 1
ATOM 774 O O . PHE A 1 94 ? 2.125 -23.199 -2.665 1.00 36.16 94 PHE A O 1
ATOM 781 N N . PRO A 1 95 ? 2.586 -21.318 -1.514 1.00 33.22 95 PRO A N 1
ATOM 782 C CA . PRO A 1 95 ? 2.547 -21.977 -0.214 1.00 33.22 95 PRO A CA 1
ATOM 783 C C . PRO A 1 95 ? 1.088 -22.216 0.237 1.00 33.22 95 PRO A C 1
ATOM 785 O O . PRO A 1 95 ? 0.194 -21.460 -0.155 1.00 33.22 95 PRO A O 1
ATOM 788 N N . PRO A 1 96 ? 0.831 -23.274 1.033 1.00 34.03 96 PRO A N 1
ATOM 789 C CA . PRO A 1 96 ? -0.516 -23.757 1.329 1.00 34.03 96 PRO A CA 1
ATOM 790 C C . PRO A 1 96 ? -1.264 -22.894 2.363 1.00 34.03 96 PRO A C 1
ATOM 792 O O . PRO A 1 96 ? -0.697 -22.024 3.017 1.00 34.03 96 PRO A O 1
ATOM 795 N N . GLU A 1 97 ? -2.563 -23.174 2.482 1.00 37.16 97 GLU A N 1
ATOM 796 C CA . GLU A 1 97 ? -3.702 -22.403 3.023 1.00 37.16 97 GLU A CA 1
ATOM 797 C C . GLU A 1 97 ? -3.669 -21.938 4.506 1.00 37.16 97 GLU A C 1
ATOM 799 O O . GLU A 1 97 ? -4.700 -21.892 5.173 1.00 37.16 97 GLU A O 1
ATOM 804 N N . SER A 1 98 ? -2.525 -21.507 5.040 1.00 39.38 98 SER A N 1
ATOM 805 C CA . SER A 1 98 ? -2.426 -20.799 6.336 1.00 39.38 98 SER A CA 1
ATOM 806 C C . SER A 1 98 ? -1.744 -19.430 6.224 1.00 39.38 98 SER A C 1
ATOM 808 O O . SER A 1 98 ? -1.175 -18.924 7.193 1.00 39.38 98 SER A O 1
ATOM 810 N N . SER A 1 99 ? -1.727 -18.856 5.023 1.00 51.41 99 SER A N 1
ATOM 811 C CA . SER A 1 99 ? -0.877 -17.716 4.692 1.00 51.41 99 SER A CA 1
ATOM 812 C C . SER A 1 99 ? -1.282 -16.450 5.450 1.00 51.41 99 SER A C 1
ATOM 814 O O . SER A 1 99 ? -2.323 -15.858 5.182 1.00 51.41 99 SER A O 1
ATOM 816 N N . ASN A 1 100 ? -0.395 -15.960 6.326 1.00 57.06 100 ASN A N 1
ATOM 817 C CA . ASN A 1 100 ? -0.414 -14.600 6.902 1.00 57.06 100 ASN A CA 1
ATOM 818 C C . ASN A 1 100 ? -0.158 -13.509 5.837 1.00 57.06 100 ASN A C 1
ATOM 820 O O . ASN A 1 100 ? 0.421 -12.459 6.128 1.00 57.06 100 ASN A O 1
ATOM 824 N N . VAL A 1 101 ? -0.516 -13.799 4.591 1.00 54.75 101 VAL A N 1
ATOM 825 C CA . VAL A 1 101 ? -0.073 -13.142 3.377 1.00 54.75 101 VAL A CA 1
ATOM 826 C C . VAL A 1 101 ? -1.183 -13.293 2.339 1.00 54.75 101 VAL A C 1
ATOM 828 O O . VAL A 1 101 ? -1.519 -14.409 1.947 1.00 54.75 101 VAL A O 1
ATOM 831 N N . LEU A 1 102 ? -1.725 -12.174 1.867 1.00 61.31 102 LEU A N 1
ATOM 832 C CA . LEU A 1 102 ? -2.565 -12.120 0.669 1.00 61.31 102 LEU A CA 1
ATOM 833 C C . LEU A 1 102 ? -1.739 -11.539 -0.474 1.00 61.31 102 LEU A C 1
ATOM 835 O O . LEU A 1 102 ? -1.231 -10.427 -0.347 1.00 61.31 102 LEU A O 1
ATOM 839 N N . LEU A 1 103 ? -1.604 -12.287 -1.568 1.00 63.69 103 LEU A N 1
ATOM 840 C CA . LEU A 1 103 ? -0.919 -11.855 -2.788 1.00 63.69 103 LEU A CA 1
ATOM 841 C C . LEU A 1 103 ? -1.941 -11.336 -3.802 1.00 63.69 103 LEU A C 1
ATOM 843 O O . LEU A 1 103 ? -2.977 -11.967 -4.011 1.00 63.69 103 LEU A O 1
ATOM 847 N N . TYR A 1 104 ? -1.618 -10.223 -4.455 1.00 53.09 104 TYR A N 1
ATOM 848 C CA . TYR A 1 104 ? -2.393 -9.668 -5.562 1.00 53.09 104 TYR A CA 1
ATOM 849 C C . TYR A 1 104 ? -1.531 -9.714 -6.829 1.00 53.09 104 TYR A C 1
ATOM 851 O O . TYR A 1 104 ? -0.338 -9.407 -6.782 1.00 53.09 104 TYR A O 1
ATOM 859 N N . ARG A 1 105 ? -2.120 -10.201 -7.927 1.00 50.09 105 ARG A N 1
ATOM 860 C CA . ARG A 1 105 ? -1.441 -10.483 -9.199 1.00 50.09 105 ARG A CA 1
ATOM 861 C C . ARG A 1 105 ? -1.761 -9.418 -10.236 1.00 50.09 105 ARG A C 1
ATOM 863 O O . ARG A 1 105 ? -2.937 -8.995 -10.272 1.00 50.09 105 ARG A O 1
#

Radius of gyration: 15.35 Å; chains: 1; bounding box: 38×32×34 Å